Protein AF-A0A1Z7YWA5-F1 (afdb_monomer_lite)

Foldseek 3Di:
DQVVLQVQLVVQLVVCCCVVCVCCVPNDDPDPVVVSVVSSVVSSVVVVVVVVVVVVVVVVD

Secondary structure (DSSP, 8-state):
-HHHHHHHHHHHHHHHHHHHSHHHHHSSS---HHHHHHHHHHHHHHHHHHHHHHHHHHTT-

Radius of gyration: 15.07 Å; chains: 1; bounding box: 27×16×50 Å

Structure (mmCIF, N/CA/C/O backbone):
data_AF-A0A1Z7YWA5-F1
#
_entry.id   AF-A0A1Z7YWA5-F1
#
loop_
_atom_site.group_PDB
_atom_site.id
_atom_site.type_symbol
_atom_site.label_atom_id
_atom_site.label_alt_id
_atom_site.label_comp_id
_atom_site.label_asym_id
_atom_site.label_entity_id
_atom_site.label_seq_id
_atom_site.pdbx_PDB_ins_code
_atom_site.Cartn_x
_atom_site.Cartn_y
_atom_site.Cartn_z
_atom_site.occupancy
_atom_site.B_iso_or_equiv
_atom_site.auth_seq_id
_atom_site.auth_comp_id
_atom_site.auth_asym_id
_atom_site.auth_atom_id
_atom_site.pdbx_PDB_model_num
ATOM 1 N N . MET A 1 1 ? -16.083 1.973 9.952 1.00 82.50 1 MET A N 1
ATOM 2 C CA . MET A 1 1 ? -14.727 1.419 10.187 1.00 82.50 1 MET A CA 1
ATOM 3 C C . MET A 1 1 ? -14.030 1.063 8.880 1.00 82.50 1 MET A C 1
ATOM 5 O O . MET A 1 1 ? -12.974 1.628 8.638 1.00 82.50 1 MET A O 1
ATOM 9 N N . LEU A 1 2 ? -14.639 0.255 8.000 1.00 90.81 2 LEU A N 1
ATOM 10 C CA . LEU A 1 2 ? -14.043 -0.095 6.699 1.00 90.81 2 LEU A CA 1
ATOM 11 C C . LEU A 1 2 ? -13.697 1.122 5.828 1.00 90.81 2 LEU A C 1
ATOM 13 O O . LEU A 1 2 ? -12.586 1.197 5.332 1.00 90.81 2 LEU A O 1
ATOM 17 N N . VAL A 1 3 ?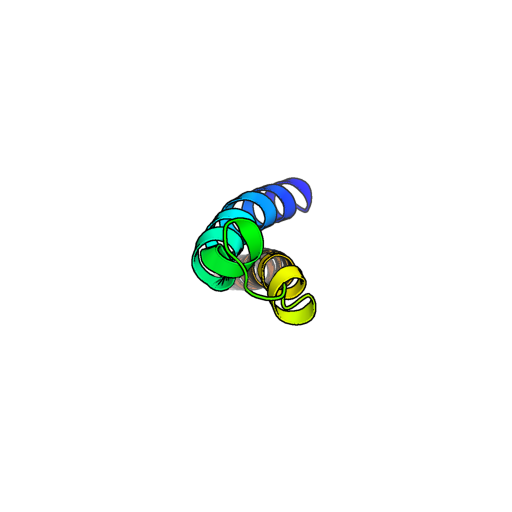 -14.585 2.116 5.703 1.00 94.06 3 VAL A N 1
ATOM 18 C CA . VAL A 1 3 ? -14.305 3.331 4.903 1.00 94.06 3 VAL A CA 1
ATOM 19 C C . VAL A 1 3 ? -13.055 4.075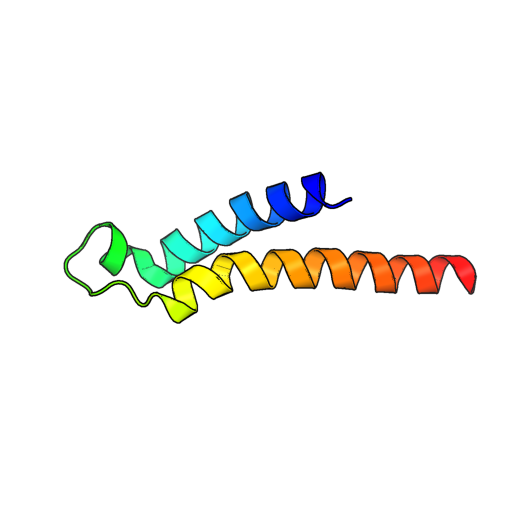 5.396 1.00 94.06 3 VAL A C 1
ATOM 21 O O . VAL A 1 3 ? -12.254 4.543 4.593 1.00 94.06 3 VAL A O 1
ATOM 24 N N . LYS A 1 4 ? -12.845 4.146 6.720 1.00 93.75 4 LYS A N 1
ATOM 25 C CA . LYS A 1 4 ? -11.632 4.747 7.298 1.00 93.75 4 LYS A CA 1
ATOM 26 C C . LYS A 1 4 ? -10.397 3.907 6.961 1.00 93.75 4 LYS A C 1
ATOM 28 O O . LYS A 1 4 ? -9.396 4.475 6.544 1.00 93.75 4 LYS A O 1
ATOM 33 N N . ALA A 1 5 ? -10.497 2.583 7.078 1.00 94.44 5 ALA A N 1
ATOM 34 C CA . ALA A 1 5 ? -9.420 1.658 6.734 1.00 94.44 5 ALA A CA 1
ATOM 35 C C . ALA A 1 5 ? -9.034 1.748 5.250 1.00 94.44 5 ALA A C 1
ATOM 37 O O . ALA A 1 5 ? -7.854 1.845 4.936 1.00 94.44 5 ALA A O 1
ATOM 38 N N . PHE A 1 6 ? -10.017 1.808 4.347 1.00 96.75 6 PHE A N 1
ATOM 39 C CA . PHE A 1 6 ? -9.785 2.017 2.917 1.00 96.75 6 PHE A CA 1
ATOM 40 C C . PHE A 1 6 ? -9.162 3.381 2.627 1.00 96.75 6 PHE A C 1
ATOM 42 O O . PHE A 1 6 ? -8.240 3.457 1.825 1.00 96.75 6 PHE A O 1
ATOM 49 N N . LYS A 1 7 ? -9.595 4.452 3.307 1.00 97.06 7 LYS A N 1
ATOM 50 C CA . LYS A 1 7 ? -8.980 5.777 3.144 1.00 97.06 7 LYS A CA 1
ATOM 51 C C . LYS A 1 7 ? -7.514 5.776 3.581 1.00 97.06 7 LYS A C 1
ATOM 53 O O . LYS A 1 7 ? -6.663 6.288 2.864 1.00 97.06 7 LYS A O 1
ATOM 58 N N . VAL A 1 8 ? -7.218 5.191 4.744 1.00 96.44 8 VAL A N 1
ATOM 59 C CA . VAL A 1 8 ? -5.845 5.078 5.260 1.00 96.44 8 VAL A CA 1
ATOM 60 C C . VAL A 1 8 ? -4.995 4.222 4.326 1.00 96.44 8 VAL A C 1
ATOM 62 O O . VAL A 1 8 ? -3.934 4.665 3.905 1.00 96.44 8 VAL A O 1
ATOM 65 N N . SER A 1 9 ? -5.480 3.040 3.946 1.00 97.44 9 SER A N 1
ATOM 66 C CA . SER A 1 9 ? -4.793 2.135 3.021 1.00 97.44 9 SER A CA 1
ATOM 67 C C . SER A 1 9 ? -4.556 2.754 1.647 1.00 97.44 9 SER A C 1
ATOM 69 O O . SER A 1 9 ? -3.460 2.624 1.118 1.00 97.44 9 SER A O 1
ATOM 71 N N . GLY A 1 10 ? -5.520 3.494 1.098 1.00 98.06 10 GLY A N 1
ATOM 72 C CA . GLY A 1 10 ? -5.359 4.191 -0.174 1.00 98.06 10 GLY A CA 1
ATOM 73 C C . GLY A 1 10 ? -4.277 5.267 -0.115 1.00 98.06 10 GLY A C 1
ATOM 74 O O . GLY A 1 10 ? -3.412 5.305 -0.984 1.00 98.06 10 GLY A O 1
ATOM 75 N N . ILE A 1 11 ? -4.278 6.112 0.922 1.00 98.19 11 ILE A N 1
ATOM 76 C CA . ILE A 1 11 ? -3.285 7.188 1.065 1.00 98.19 11 ILE A CA 1
ATOM 77 C C . ILE A 1 11 ? -1.900 6.604 1.353 1.00 98.19 11 ILE A C 1
ATOM 79 O O . ILE A 1 11 ? -0.955 6.862 0.612 1.00 98.19 11 ILE A O 1
ATOM 83 N N . VAL A 1 12 ? -1.781 5.796 2.410 1.00 97.75 12 VAL A N 1
ATOM 84 C CA . VAL A 1 12 ? -0.499 5.223 2.839 1.00 97.75 12 VAL A CA 1
ATOM 85 C C . VAL A 1 12 ? 0.044 4.286 1.767 1.00 97.75 12 VAL A C 1
ATOM 87 O O . VAL A 1 12 ? 1.207 4.399 1.405 1.00 97.75 12 VAL A O 1
ATOM 90 N N . GLY A 1 13 ? -0.795 3.417 1.204 1.00 97.88 13 GLY A N 1
ATOM 91 C CA . GLY A 1 13 ? -0.408 2.509 0.129 1.00 97.88 13 GLY A CA 1
ATOM 92 C C . GLY A 1 13 ? 0.033 3.240 -1.137 1.00 97.88 13 GLY A C 1
ATOM 93 O O . GLY A 1 13 ? 1.031 2.857 -1.728 1.00 97.88 13 GLY A O 1
ATOM 94 N N . THR A 1 14 ? -0.613 4.344 -1.523 1.00 97.75 14 THR A N 1
ATOM 95 C CA . THR A 1 14 ? -0.156 5.127 -2.688 1.00 97.75 14 THR A CA 1
ATOM 96 C C . THR A 1 14 ? 1.197 5.776 -2.432 1.00 97.75 14 THR A C 1
ATOM 98 O O . THR A 1 14 ? 2.080 5.684 -3.278 1.00 97.75 14 THR A O 1
ATOM 101 N N . LEU A 1 15 ? 1.399 6.374 -1.255 1.00 98.38 15 LEU A N 1
ATOM 102 C CA . LEU A 1 15 ? 2.702 6.930 -0.883 1.00 98.38 15 LEU A CA 1
ATOM 103 C C . LEU A 1 15 ? 3.785 5.847 -0.874 1.00 98.38 15 LEU A C 1
ATOM 105 O O . LEU A 1 15 ? 4.853 6.040 -1.448 1.00 98.38 15 LEU A O 1
ATOM 109 N N . LEU A 1 16 ? 3.494 4.693 -0.271 1.00 97.69 16 LEU A N 1
ATOM 110 C CA . LEU A 1 16 ? 4.415 3.565 -0.213 1.00 97.69 16 LEU A CA 1
ATOM 111 C C . LEU A 1 16 ? 4.704 2.976 -1.602 1.00 97.69 16 LEU A C 1
ATOM 113 O O . LEU A 1 16 ? 5.842 2.608 -1.871 1.00 97.69 16 LEU A O 1
ATOM 117 N N . LEU A 1 17 ? 3.717 2.909 -2.499 1.00 97.81 17 LEU A N 1
ATOM 118 C CA . LEU A 1 17 ? 3.911 2.413 -3.860 1.00 97.81 17 LEU A CA 1
ATOM 119 C C . LEU A 1 17 ? 4.809 3.371 -4.644 1.00 97.81 17 LEU A C 1
ATOM 121 O O . LEU A 1 17 ? 5.757 2.926 -5.288 1.00 97.81 17 LEU A O 1
ATOM 125 N N . LEU A 1 18 ? 4.542 4.676 -4.534 1.00 98.06 18 LEU A N 1
ATOM 126 C CA . LEU A 1 18 ? 5.340 5.713 -5.178 1.00 98.06 18 LEU A CA 1
ATOM 127 C C . LEU A 1 18 ? 6.797 5.660 -4.727 1.00 98.06 18 LEU A C 1
ATOM 129 O O . LEU A 1 18 ? 7.663 5.754 -5.579 1.00 98.06 18 LEU A O 1
ATOM 133 N N . ILE A 1 19 ? 7.097 5.467 -3.439 1.00 97.06 19 ILE A N 1
ATOM 134 C CA . I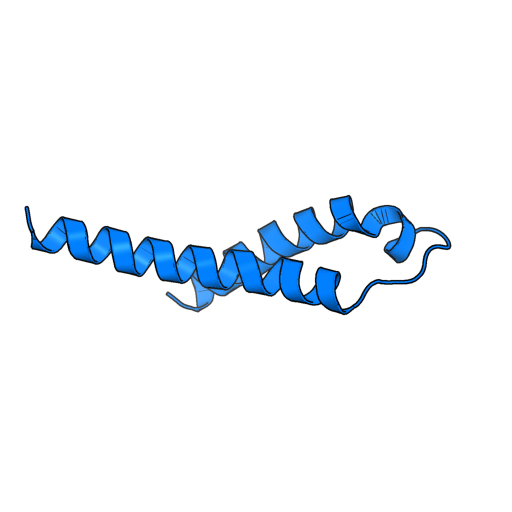LE A 1 19 ? 8.498 5.393 -2.981 1.00 97.06 19 ILE A CA 1
ATOM 135 C C . ILE A 1 19 ? 9.160 4.037 -3.275 1.00 97.06 19 ILE A C 1
ATOM 137 O O . ILE A 1 19 ? 10.358 3.987 -3.526 1.00 97.06 19 ILE A O 1
ATOM 141 N N . ASN A 1 20 ? 8.406 2.933 -3.235 1.00 96.00 20 ASN A N 1
ATOM 142 C CA . ASN A 1 20 ? 8.948 1.572 -3.344 1.00 96.00 20 ASN A CA 1
ATOM 143 C C . ASN A 1 20 ? 9.123 1.121 -4.802 1.00 96.00 20 ASN A C 1
ATOM 145 O O . ASN A 1 20 ? 9.936 0.250 -5.100 1.00 96.00 20 ASN A O 1
ATOM 149 N N . GLN A 1 21 ? 8.329 1.684 -5.712 1.00 96.31 21 GLN A N 1
ATOM 150 C CA . GLN A 1 21 ? 8.304 1.316 -7.126 1.00 96.31 21 GLN A CA 1
ATOM 151 C C . GLN A 1 21 ? 8.249 2.539 -8.046 1.00 96.31 21 GLN A C 1
ATOM 153 O O . GLN A 1 21 ? 7.745 2.432 -9.159 1.00 96.31 21 GLN A O 1
ATOM 158 N N . TYR A 1 22 ? 8.796 3.685 -7.615 1.00 97.31 22 TYR A N 1
ATOM 159 C CA . TYR A 1 22 ? 8.847 4.908 -8.427 1.00 97.31 22 TYR A CA 1
ATOM 160 C C . TYR A 1 22 ? 9.335 4.631 -9.854 1.00 97.31 22 TYR A C 1
ATOM 162 O O . TYR A 1 22 ? 8.674 4.976 -10.829 1.00 97.31 22 TYR A O 1
ATOM 170 N N . ASP A 1 23 ? 10.474 3.949 -9.967 1.00 96.50 23 ASP A N 1
ATOM 171 C CA . ASP A 1 23 ? 11.121 3.655 -11.244 1.00 96.50 23 ASP A CA 1
ATOM 172 C C . ASP A 1 23 ? 10.327 2.656 -12.102 1.00 96.50 23 ASP A C 1
ATOM 174 O O . ASP A 1 23 ? 10.421 2.670 -13.323 1.00 96.50 23 ASP A O 1
ATOM 178 N N . ALA A 1 24 ? 9.482 1.823 -11.488 1.00 96.31 24 ALA A N 1
ATOM 179 C CA . ALA A 1 24 ? 8.579 0.945 -12.229 1.00 96.31 24 ALA A CA 1
ATOM 180 C C . ALA A 1 24 ? 7.287 1.648 -12.682 1.00 96.31 24 ALA A C 1
ATOM 182 O O . ALA A 1 24 ? 6.593 1.153 -13.565 1.00 96.31 24 ALA A O 1
ATOM 183 N N . LEU A 1 25 ? 6.943 2.789 -12.072 1.00 96.25 25 LEU A N 1
ATOM 184 C CA . LEU A 1 25 ? 5.792 3.610 -12.458 1.00 96.25 25 LEU A CA 1
ATOM 185 C C . LEU A 1 25 ? 6.153 4.683 -13.490 1.00 96.25 25 LEU A C 1
ATOM 187 O O . LEU A 1 25 ? 5.346 4.980 -14.367 1.00 96.25 25 LEU A O 1
ATOM 191 N N . PHE A 1 26 ? 7.339 5.281 -13.362 1.00 96.81 26 PHE A N 1
ATOM 192 C CA . PHE A 1 26 ? 7.760 6.444 -14.151 1.00 96.81 26 PHE A CA 1
ATOM 193 C C . PHE A 1 26 ? 9.048 6.222 -14.951 1.00 96.81 26 PHE A C 1
ATOM 195 O O . PHE A 1 26 ? 9.418 7.085 -15.746 1.00 96.81 26 PHE A O 1
ATOM 202 N N . GLY A 1 27 ? 9.744 5.108 -14.731 1.00 92.88 27 GLY A N 1
ATOM 203 C CA . GLY A 1 27 ? 10.993 4.759 -15.399 1.00 92.88 27 GLY A CA 1
ATOM 204 C C . GLY A 1 27 ? 10.840 3.545 -16.309 1.00 92.88 27 GLY A C 1
ATOM 205 O O . GLY A 1 27 ? 9.829 3.380 -16.988 1.00 92.88 27 GLY A O 1
ATOM 206 N N . SER A 1 28 ? 11.881 2.716 -16.373 1.00 94.12 28 SER A N 1
ATOM 207 C CA . SER A 1 28 ? 11.940 1.547 -17.271 1.00 94.12 28 SER A CA 1
ATOM 208 C C . SER A 1 28 ? 11.914 0.206 -16.534 1.00 94.12 28 SER A C 1
ATOM 210 O O . SER A 1 28 ? 12.059 -0.839 -17.167 1.00 94.12 28 SER A O 1
ATOM 212 N N . ALA A 1 29 ? 11.768 0.217 -15.208 1.00 95.38 29 ALA A N 1
ATOM 213 C CA . ALA A 1 29 ? 11.739 -1.007 -14.419 1.00 95.38 29 ALA A CA 1
ATOM 214 C C . ALA A 1 29 ? 10.392 -1.737 -14.546 1.00 95.38 29 ALA A C 1
ATOM 216 O O . ALA A 1 29 ? 9.343 -1.132 -14.758 1.00 95.38 29 ALA A O 1
ATOM 217 N N . GLU A 1 30 ? 10.403 -3.058 -14.369 1.00 96.12 30 GLU A N 1
ATOM 218 C CA . GLU A 1 30 ? 9.172 -3.847 -14.356 1.00 96.12 30 GLU A CA 1
ATOM 219 C C . GLU A 1 30 ? 8.398 -3.677 -13.043 1.00 96.12 30 GLU A C 1
ATOM 221 O O . GLU A 1 30 ? 8.956 -3.709 -11.938 1.00 96.12 30 GLU A O 1
ATOM 226 N N . LEU A 1 31 ? 7.073 -3.560 -13.156 1.00 96.25 31 LEU A N 1
ATOM 227 C CA . LEU A 1 31 ? 6.195 -3.446 -11.999 1.00 96.25 31 LEU A CA 1
ATOM 228 C C . LEU A 1 31 ? 6.105 -4.780 -11.254 1.00 96.25 31 LEU A C 1
ATOM 230 O O . LEU A 1 31 ? 5.552 -5.768 -11.741 1.00 96.25 31 LEU A O 1
ATOM 234 N N . ARG A 1 32 ? 6.598 -4.804 -10.012 1.00 96.56 32 ARG A N 1
ATOM 235 C CA . ARG A 1 32 ? 6.505 -5.996 -9.160 1.00 96.56 32 ARG A CA 1
ATOM 236 C C . ARG A 1 32 ? 5.114 -6.032 -8.527 1.00 96.56 32 ARG A C 1
ATOM 238 O O . ARG A 1 32 ? 4.889 -5.458 -7.459 1.00 96.56 32 ARG A O 1
ATOM 245 N N . VAL A 1 33 ? 4.192 -6.727 -9.192 1.00 95.75 33 VAL A N 1
ATOM 246 C CA . VAL A 1 33 ? 2.752 -6.759 -8.867 1.00 95.75 33 VAL A CA 1
ATOM 247 C C . VAL A 1 33 ? 2.477 -7.208 -7.432 1.00 95.75 33 VAL A C 1
ATOM 249 O O . VAL A 1 33 ? 1.689 -6.576 -6.734 1.00 95.75 33 VAL A O 1
ATOM 252 N N . ILE A 1 34 ? 3.143 -8.268 -6.958 1.00 97.38 34 ILE A N 1
ATOM 253 C CA . ILE A 1 34 ? 2.910 -8.796 -5.603 1.00 97.38 34 ILE A CA 1
ATOM 254 C C . ILE A 1 34 ? 3.233 -7.728 -4.537 1.00 97.38 34 ILE A C 1
ATOM 256 O O . ILE A 1 34 ? 2.344 -7.401 -3.748 1.00 97.38 34 ILE A O 1
ATOM 260 N N . PRO A 1 35 ? 4.438 -7.117 -4.516 1.00 94.88 35 PRO A N 1
ATOM 261 C CA . PRO A 1 35 ? 4.707 -5.998 -3.618 1.00 94.88 35 PRO A CA 1
ATOM 262 C C . PRO A 1 35 ? 3.756 -4.812 -3.806 1.00 94.88 35 PRO A C 1
ATOM 264 O O . PRO A 1 35 ? 3.349 -4.220 -2.809 1.00 94.88 35 PRO A O 1
ATOM 267 N N . ALA A 1 36 ? 3.374 -4.472 -5.042 1.00 96.44 36 ALA A N 1
ATOM 268 C CA . ALA A 1 36 ? 2.462 -3.361 -5.310 1.00 96.44 36 ALA A CA 1
ATOM 269 C C . ALA A 1 36 ? 1.092 -3.569 -4.647 1.00 96.44 36 ALA A C 1
ATOM 271 O O . ALA A 1 36 ? 0.586 -2.673 -3.978 1.00 96.44 36 ALA A O 1
ATOM 272 N N . VAL A 1 37 ? 0.524 -4.773 -4.746 1.00 97.50 37 VAL A N 1
ATOM 273 C CA . VAL A 1 37 ? -0.748 -5.122 -4.093 1.00 97.50 37 VAL A CA 1
ATOM 274 C C . VAL A 1 37 ? -0.600 -5.119 -2.571 1.00 97.50 37 VAL A C 1
ATOM 276 O O . VAL A 1 37 ? -1.386 -4.481 -1.866 1.00 97.50 37 VAL A O 1
ATOM 279 N N . LEU A 1 38 ? 0.440 -5.776 -2.047 1.00 97.31 38 LEU A N 1
ATOM 280 C CA . LEU A 1 38 ? 0.676 -5.854 -0.602 1.00 97.31 38 LEU A CA 1
ATOM 281 C C . LEU A 1 38 ? 0.885 -4.480 0.037 1.00 97.31 38 LEU A C 1
ATOM 283 O O . LEU A 1 38 ? 0.497 -4.275 1.186 1.00 97.31 38 LEU A O 1
ATOM 287 N N . THR A 1 39 ? 1.422 -3.530 -0.723 1.00 97.81 39 THR A N 1
ATOM 288 C CA . THR A 1 39 ? 1.612 -2.146 -0.289 1.00 97.81 39 THR A CA 1
ATOM 289 C C . THR A 1 39 ? 0.295 -1.476 0.128 1.00 97.81 39 THR A C 1
ATOM 291 O O . THR A 1 39 ? 0.289 -0.666 1.052 1.00 97.81 39 THR A O 1
ATOM 294 N N . TYR A 1 40 ? -0.837 -1.865 -0.466 1.00 97.19 40 TYR A N 1
ATOM 295 C CA . TYR A 1 40 ? -2.166 -1.418 -0.036 1.00 97.19 40 TYR A CA 1
ATOM 296 C C . TYR A 1 40 ? -2.791 -2.353 1.005 1.00 97.19 40 TYR A C 1
ATOM 298 O O . TYR A 1 40 ? -3.413 -1.887 1.966 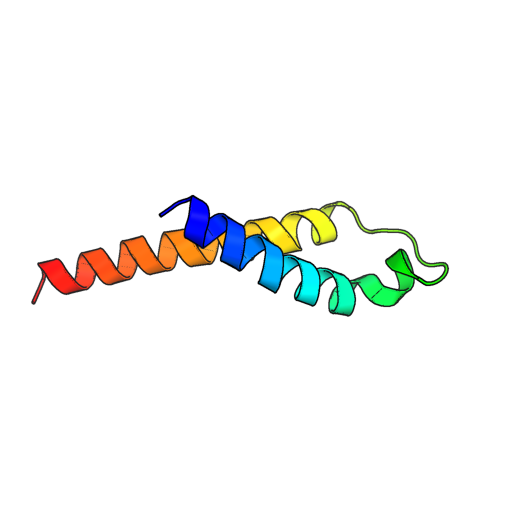1.00 97.19 40 TYR A O 1
ATOM 306 N N . CYS A 1 41 ? -2.621 -3.669 0.852 1.00 96.69 41 CYS A N 1
ATOM 307 C CA . CYS A 1 41 ? -3.239 -4.650 1.746 1.00 96.69 41 CYS A CA 1
ATOM 308 C C . CYS A 1 41 ? -2.706 -4.563 3.183 1.00 96.69 41 CYS A C 1
ATOM 310 O O . CYS A 1 41 ? -3.487 -4.631 4.131 1.00 96.69 41 CYS A O 1
ATOM 312 N N . VAL A 1 42 ? -1.396 -4.378 3.363 1.00 97.56 42 VAL A N 1
ATOM 313 C CA . VAL A 1 42 ? -0.768 -4.356 4.692 1.00 97.56 42 VAL A CA 1
ATOM 314 C C . VAL A 1 42 ? -1.287 -3.190 5.549 1.00 97.56 42 VAL A C 1
ATOM 316 O O . VAL A 1 42 ? -1.784 -3.464 6.644 1.00 97.56 42 VAL A O 1
ATOM 319 N N . PRO A 1 43 ? -1.296 -1.921 5.088 1.00 97.00 43 PRO A N 1
ATOM 320 C CA . PRO A 1 43 ? -1.864 -0.817 5.864 1.00 97.00 43 PRO A CA 1
ATOM 321 C C . PRO A 1 43 ? -3.342 -1.009 6.226 1.00 97.00 43 PRO A C 1
ATOM 323 O O . PRO A 1 43 ? -3.761 -0.612 7.312 1.00 97.00 43 PRO A O 1
ATOM 326 N N . PHE A 1 44 ? -4.136 -1.631 5.346 1.00 97.00 44 PHE A N 1
ATOM 327 C CA . PHE A 1 44 ? -5.539 -1.937 5.635 1.00 97.00 44 PHE A CA 1
ATOM 328 C C . PHE A 1 44 ? -5.664 -2.919 6.806 1.00 97.00 44 PHE A C 1
ATOM 330 O O . PHE A 1 44 ? -6.380 -2.648 7.772 1.00 97.00 44 PHE A O 1
ATOM 337 N N . VAL A 1 45 ? -4.945 -4.044 6.734 1.00 97.00 45 VAL A N 1
ATOM 338 C CA . VAL A 1 45 ? -4.979 -5.094 7.761 1.00 97.00 45 VAL A CA 1
ATOM 339 C C . VAL A 1 45 ? -4.448 -4.564 9.089 1.00 97.00 45 VAL A C 1
ATOM 341 O O . VAL A 1 45 ? -5.098 -4.752 10.115 1.00 97.00 45 VAL A O 1
ATOM 344 N N . VAL A 1 46 ? -3.323 -3.844 9.074 1.00 96.44 46 VAL A N 1
ATOM 345 C CA . VAL A 1 46 ? -2.724 -3.250 10.279 1.00 96.44 46 VAL A CA 1
ATOM 346 C C . VAL A 1 46 ? -3.671 -2.239 10.926 1.00 96.44 46 VAL A C 1
ATOM 348 O O . VAL A 1 46 ? -3.841 -2.261 12.144 1.00 96.44 46 VAL A O 1
ATOM 351 N N . PHE A 1 47 ? -4.348 -1.398 10.135 1.00 95.69 47 PHE A N 1
ATOM 352 C CA . PHE A 1 47 ? -5.336 -0.459 10.666 1.00 95.69 47 PHE A CA 1
ATOM 353 C C . PHE A 1 47 ? -6.485 -1.187 11.376 1.00 95.69 47 PHE A C 1
ATOM 355 O O . PHE A 1 47 ? -6.850 -0.824 12.492 1.00 95.69 47 PHE A O 1
ATOM 362 N N . ILE A 1 48 ? -7.051 -2.228 10.758 1.00 95.19 48 ILE A N 1
ATOM 363 C CA . ILE A 1 48 ? -8.139 -3.006 11.363 1.00 95.19 48 ILE A CA 1
ATOM 364 C C . ILE A 1 48 ? -7.657 -3.744 12.620 1.00 95.19 48 ILE A C 1
ATOM 366 O O . ILE A 1 48 ? -8.329 -3.679 13.649 1.00 95.19 48 ILE A O 1
ATOM 370 N N . ALA A 1 49 ? -6.490 -4.390 12.568 1.00 95.06 49 ALA A N 1
ATOM 371 C CA . ALA A 1 49 ? -5.910 -5.106 13.702 1.00 95.06 49 ALA A CA 1
ATOM 372 C C . ALA A 1 49 ? -5.659 -4.173 14.898 1.00 95.06 49 ALA A C 1
ATOM 374 O O . ALA A 1 49 ? -6.082 -4.480 16.009 1.00 95.06 49 ALA A O 1
ATOM 375 N N . GLY A 1 50 ? -5.071 -2.994 14.666 1.00 94.00 50 GLY A N 1
ATOM 376 C CA . GLY A 1 50 ? -4.837 -2.001 15.718 1.00 94.00 50 GLY A CA 1
ATOM 377 C C . GLY A 1 50 ? -6.127 -1.508 16.379 1.00 94.00 50 GLY A C 1
ATOM 378 O O . GLY A 1 50 ? -6.170 -1.307 17.590 1.00 94.00 50 GLY A O 1
ATOM 379 N N . GLN A 1 51 ? -7.212 -1.370 15.612 1.00 91.44 51 GLN A N 1
ATOM 380 C CA . GLN A 1 51 ? -8.523 -1.011 16.164 1.00 91.44 51 GLN A CA 1
ATOM 381 C C . GLN A 1 51 ? -9.140 -2.136 17.008 1.00 91.44 51 GLN A C 1
ATOM 383 O O . GLN A 1 51 ? -9.800 -1.850 18.006 1.00 91.44 51 GLN A O 1
ATOM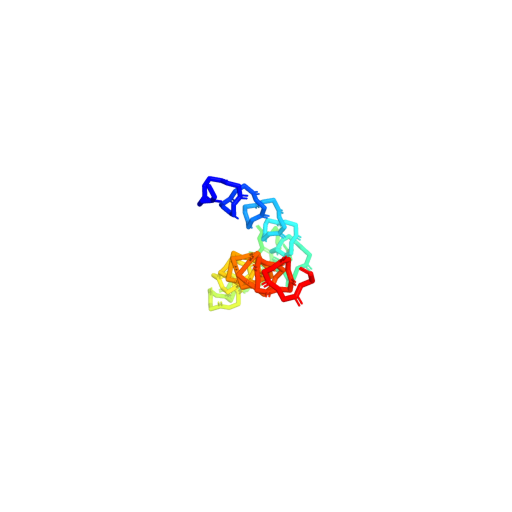 388 N N . ILE A 1 52 ? -8.941 -3.401 16.624 1.00 91.56 52 ILE A N 1
ATOM 389 C CA . ILE A 1 52 ? -9.412 -4.553 17.407 1.00 91.56 52 ILE A CA 1
ATOM 390 C C . ILE A 1 52 ? -8.641 -4.643 18.727 1.00 91.56 52 ILE A C 1
ATOM 392 O O . ILE A 1 52 ? -9.273 -4.780 19.774 1.00 91.56 52 ILE A O 1
ATOM 396 N N . SER A 1 53 ? -7.312 -4.505 18.689 1.00 90.81 53 SER A N 1
ATOM 397 C CA . SER A 1 53 ? -6.467 -4.546 19.887 1.00 90.81 53 SER A CA 1
ATOM 398 C C . SER A 1 53 ? -6.791 -3.415 20.865 1.00 90.81 53 SER A C 1
ATOM 400 O O . SER A 1 53 ? -7.055 -3.689 22.032 1.00 90.81 53 SER A O 1
ATOM 402 N N . GLY A 1 54 ? -6.893 -2.164 20.396 1.00 85.31 54 GLY A N 1
ATOM 403 C CA . GLY A 1 54 ? -7.209 -1.030 21.277 1.00 85.31 54 GLY A CA 1
ATOM 404 C C . GLY A 1 54 ? -8.604 -1.117 21.913 1.00 85.31 54 GLY A C 1
ATOM 405 O O . GLY A 1 54 ? -8.808 -0.706 23.050 1.00 85.31 54 GLY A O 1
ATOM 406 N N . LYS A 1 55 ? -9.576 -1.730 21.222 1.00 77.69 55 LYS A N 1
ATOM 407 C CA . LYS A 1 55 ? -10.919 -1.974 21.775 1.00 77.69 55 LYS A CA 1
ATOM 408 C C . LYS A 1 55 ? -10.937 -3.081 22.840 1.00 77.69 55 LYS A C 1
ATOM 410 O O . LYS A 1 55 ? -11.884 -3.161 23.620 1.00 77.69 55 LYS A O 1
ATOM 415 N N . GLN A 1 56 ? -9.935 -3.960 22.851 1.00 73.44 56 GLN A N 1
ATOM 416 C CA . GLN A 1 56 ? -9.775 -5.003 23.866 1.00 73.44 56 GLN A CA 1
ATOM 417 C C . GLN A 1 56 ? -9.190 -4.448 25.172 1.00 73.44 56 GLN A C 1
ATOM 419 O O . GLN A 1 56 ? -9.553 -4.934 26.242 1.00 73.44 56 GLN A O 1
ATOM 424 N N . GLU A 1 57 ? -8.333 -3.428 25.088 1.00 72.38 57 GLU A N 1
ATOM 425 C CA . GLU A 1 57 ? -7.749 -2.748 26.252 1.00 72.38 57 GLU A CA 1
ATOM 426 C C . GLU A 1 57 ? -8.780 -1.887 26.995 1.00 72.38 57 GLU A C 1
ATOM 428 O O . GLU A 1 57 ? -8.890 -1.994 28.212 1.00 72.38 57 GLU A O 1
ATOM 433 N N . ASP A 1 58 ? -9.619 -1.139 26.272 1.00 73.81 58 ASP A N 1
ATOM 434 C CA . ASP A 1 58 ? -10.691 -0.296 26.841 1.00 73.81 58 ASP A CA 1
ATOM 435 C C . ASP A 1 58 ? -11.723 -1.086 27.673 1.00 73.81 58 ASP A C 1
ATOM 437 O O . ASP A 1 58 ? -12.275 -0.579 28.640 1.00 73.81 58 ASP A O 1
ATOM 441 N N . LYS A 1 59 ? -11.960 -2.365 27.347 1.00 61.06 59 LYS A N 1
ATOM 442 C CA . LYS A 1 59 ? -12.887 -3.235 28.097 1.00 61.06 59 LYS A CA 1
ATOM 443 C C . LYS A 1 59 ? -12.281 -3.908 29.333 1.00 61.06 59 LYS A C 1
ATOM 445 O O . LYS A 1 59 ? -13.006 -4.595 30.050 1.00 61.06 59 LYS A O 1
ATOM 450 N N . ARG A 1 60 ? -10.964 -3.812 29.526 1.00 6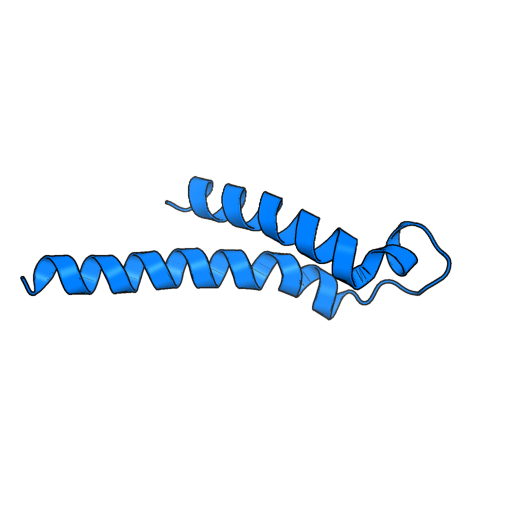0.56 60 ARG A N 1
ATOM 451 C CA . ARG A 1 60 ? -10.245 -4.401 30.668 1.00 60.56 60 ARG A CA 1
ATOM 452 C C . ARG A 1 60 ? -9.902 -3.376 31.756 1.00 60.56 60 ARG A C 1
ATOM 454 O O . ARG A 1 60 ? -9.435 -3.810 32.807 1.00 60.56 60 ARG A O 1
ATOM 461 N N . GLY A 1 61 ? -10.092 -2.082 31.488 1.00 51.09 61 GLY A N 1
ATOM 462 C CA . GLY A 1 61 ? -9.854 -0.970 32.416 1.00 51.09 61 GLY A CA 1
ATOM 463 C C . GLY A 1 61 ? -11.065 -0.612 33.260 1.00 51.09 61 GLY A C 1
ATOM 464 O O . GLY A 1 61 ? -12.202 -0.816 32.780 1.00 51.09 61 GLY A O 1
#

pLDDT: mean 92.36, std 9.97, range [51.09, 98.38]

Sequence (61 aa):
MLVKAFKVSGIVGTLLLLINQYDALFGSAELRVIPAVLTYCVPFVVFIAGQISGKQEDKRG